Protein AF-A0A4Q6AI91-F1 (afdb_monomer_lite)

Radius of gyration: 14.12 Å; chains: 1; bounding box: 25×22×43 Å

pLDDT: mean 95.63, std 5.12, range [63.84, 98.62]

Sequence (57 aa):
MDYKVPPATRIGHVHLKVADIEKALEFYRDILGFEITQWYGDAAVFLSAGGYHHHIG

Structure (mmCIF, N/CA/C/O backbone):
data_AF-A0A4Q6AI91-F1
#
_entry.id   AF-A0A4Q6AI91-F1
#
loop_
_atom_site.group_PDB
_atom_site.id
_atom_site.type_symbol
_atom_site.label_atom_id
_atom_site.label_alt_id
_atom_site.label_comp_id
_atom_site.label_asym_id
_atom_site.label_entity_id
_atom_site.label_seq_id
_atom_site.pdbx_PDB_ins_code
_atom_site.Cartn_x
_atom_site.Cartn_y
_atom_site.Cartn_z
_atom_site.occupancy
_atom_site.B_iso_or_equiv
_atom_site.auth_seq_id
_atom_site.auth_comp_id
_atom_site.auth_asym_id
_atom_site.auth_atom_id
_atom_site.pdbx_PDB_model_num
ATOM 1 N N . MET A 1 1 ? -12.301 3.221 -32.545 1.00 63.84 1 MET A N 1
ATOM 2 C CA . MET A 1 1 ? -10.848 3.479 -32.523 1.00 63.84 1 MET A CA 1
ATOM 3 C C . MET A 1 1 ? -10.205 2.423 -31.648 1.00 63.84 1 MET A C 1
ATOM 5 O O . MET A 1 1 ? -10.775 2.116 -30.610 1.00 63.84 1 MET A O 1
ATOM 9 N N . ASP A 1 2 ? -9.092 1.842 -32.091 1.00 83.38 2 ASP A N 1
ATOM 10 C CA . ASP A 1 2 ? -8.326 0.858 -31.320 1.00 83.38 2 ASP A CA 1
ATOM 11 C C . ASP A 1 2 ? -7.251 1.615 -30.528 1.00 83.38 2 ASP A C 1
ATOM 13 O O . ASP A 1 2 ? -6.305 2.146 -31.111 1.00 83.38 2 ASP A O 1
ATOM 17 N N . TYR A 1 3 ? -7.450 1.759 -29.218 1.00 90.06 3 TYR A N 1
ATOM 18 C CA . TYR A 1 3 ? -6.488 2.415 -28.336 1.00 90.06 3 TYR A CA 1
ATOM 19 C C . TYR A 1 3 ? -5.606 1.351 -27.693 1.00 90.06 3 TYR A C 1
ATOM 21 O O . TYR A 1 3 ? -6.078 0.546 -26.891 1.00 90.06 3 TYR A O 1
ATOM 29 N N . LYS A 1 4 ? -4.315 1.366 -28.034 1.00 93.69 4 LYS A N 1
ATOM 30 C CA . LYS A 1 4 ? -3.312 0.463 -27.464 1.00 93.69 4 LYS A CA 1
ATOM 31 C C . LYS A 1 4 ? -2.273 1.253 -26.694 1.00 93.69 4 LYS A C 1
ATOM 33 O O . LYS A 1 4 ? -1.705 2.215 -27.204 1.00 93.69 4 LYS A O 1
ATOM 38 N N . VAL A 1 5 ? -2.013 0.808 -25.473 1.00 94.56 5 VAL A N 1
ATOM 39 C CA . VAL A 1 5 ? -0.850 1.247 -24.703 1.00 94.56 5 VAL A CA 1
ATOM 40 C C . VAL A 1 5 ? 0.406 0.510 -25.189 1.00 94.56 5 VAL A C 1
ATOM 42 O O . VAL A 1 5 ? 0.292 -0.580 -25.761 1.00 94.56 5 VAL A O 1
ATOM 45 N N . PRO A 1 6 ? 1.610 1.070 -24.974 1.00 96.31 6 PRO A N 1
ATOM 46 C CA . PRO A 1 6 ? 2.859 0.372 -25.254 1.00 96.31 6 PRO A CA 1
ATOM 47 C C . PRO A 1 6 ? 2.917 -1.026 -24.599 1.00 96.31 6 PRO A C 1
ATOM 49 O O . PRO A 1 6 ? 2.483 -1.180 -23.456 1.00 96.31 6 PRO A O 1
ATOM 52 N N . PRO A 1 7 ? 3.517 -2.047 -25.246 1.00 95.88 7 PRO A N 1
ATOM 53 C CA . PRO A 1 7 ? 3.568 -3.415 -24.705 1.00 95.88 7 PRO A CA 1
ATOM 54 C C . PRO A 1 7 ? 4.259 -3.550 -23.336 1.00 95.88 7 PRO A C 1
ATOM 56 O O . PRO A 1 7 ? 4.014 -4.498 -22.587 1.00 95.88 7 PRO A O 1
ATOM 59 N N . ALA A 1 8 ? 5.142 -2.608 -23.000 1.00 96.81 8 ALA A N 1
ATOM 60 C CA . ALA A 1 8 ? 5.862 -2.583 -21.731 1.00 96.81 8 ALA A CA 1
ATOM 61 C C . ALA A 1 8 ? 5.071 -1.923 -20.584 1.00 96.81 8 ALA A C 1
ATOM 63 O O . ALA A 1 8 ? 5.518 -1.978 -19.442 1.00 96.81 8 ALA A O 1
ATOM 64 N N . THR A 1 9 ? 3.905 -1.321 -20.846 1.00 96.38 9 THR A N 1
ATOM 65 C CA . THR A 1 9 ? 3.090 -0.691 -19.800 1.00 96.38 9 THR A CA 1
ATOM 66 C C . THR A 1 9 ? 2.620 -1.729 -18.780 1.00 96.38 9 THR A C 1
ATOM 68 O O . THR A 1 9 ? 2.204 -2.836 -19.132 1.00 96.38 9 THR A O 1
ATOM 71 N N . ARG A 1 10 ? 2.709 -1.376 -17.497 1.00 93.88 10 ARG A N 1
ATOM 72 C CA . ARG A 1 10 ? 2.246 -2.174 -16.356 1.00 93.88 10 ARG A CA 1
ATOM 73 C C . ARG A 1 10 ? 1.435 -1.286 -15.420 1.00 93.88 10 ARG A C 1
ATOM 75 O O . ARG A 1 10 ? 1.600 -0.068 -15.428 1.00 93.88 10 ARG A O 1
ATOM 82 N N . ILE A 1 11 ? 0.573 -1.905 -14.621 1.00 93.31 11 ILE A N 1
ATOM 83 C CA . ILE A 1 11 ? -0.075 -1.227 -13.496 1.00 93.31 11 ILE A CA 1
ATOM 84 C C . ILE A 1 11 ? 1.001 -0.945 -12.4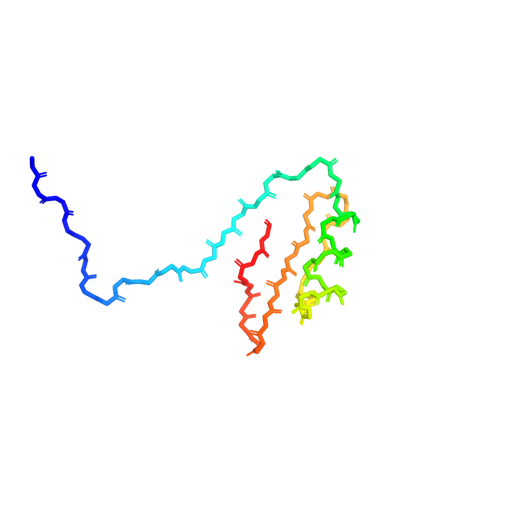43 1.00 93.31 11 ILE A C 1
ATOM 86 O O . ILE A 1 11 ? 1.790 -1.834 -12.132 1.00 93.31 11 ILE A O 1
ATOM 90 N N . GLY A 1 12 ? 1.039 0.288 -11.932 1.00 94.12 12 GLY A N 1
ATOM 91 C CA 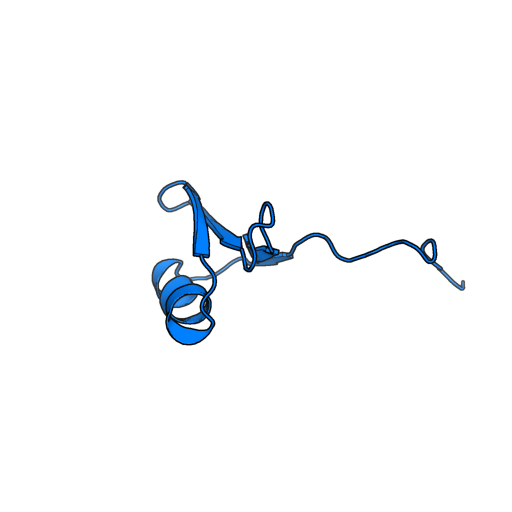. GLY A 1 12 ? 1.928 0.674 -10.835 1.00 94.12 12 GLY A CA 1
ATOM 92 C C . GLY A 1 12 ? 1.308 0.372 -9.472 1.00 94.12 12 GLY A C 1
ATOM 93 O O . GLY A 1 12 ? 1.779 -0.499 -8.753 1.00 94.12 12 GLY A O 1
ATOM 94 N N . HIS A 1 13 ? 0.237 1.090 -9.131 1.00 96.94 13 HIS A N 1
ATOM 95 C CA . HIS A 1 13 ? -0.486 0.966 -7.864 1.00 96.94 13 HIS A CA 1
ATOM 96 C C . HIS A 1 13 ? -1.955 1.376 -8.030 1.00 96.94 13 HIS A C 1
ATOM 98 O O . HIS A 1 13 ? -2.333 1.958 -9.051 1.00 96.94 13 HIS A O 1
ATOM 104 N N . VAL A 1 14 ? -2.774 1.075 -7.022 1.00 97.00 14 VAL A N 1
ATOM 105 C CA . VAL A 1 14 ? -4.176 1.504 -6.925 1.00 97.00 14 VAL A CA 1
ATOM 106 C C . VAL A 1 14 ? -4.398 2.294 -5.644 1.00 97.00 14 VAL A C 1
ATOM 108 O O . VAL A 1 14 ? -3.825 1.954 -4.613 1.00 97.00 14 VAL A O 1
ATOM 111 N N . HIS A 1 15 ? -5.239 3.328 -5.706 1.00 97.62 15 HIS A N 1
ATOM 112 C CA . HIS A 1 15 ? -5.699 4.042 -4.517 1.00 97.62 15 HIS A CA 1
ATOM 113 C C . HIS A 1 15 ? -7.172 3.731 -4.265 1.00 97.62 15 HIS A C 1
ATOM 115 O O . HIS A 1 15 ? -8.004 3.882 -5.166 1.00 97.62 15 HIS A O 1
ATOM 121 N N . LEU A 1 16 ? -7.495 3.293 -3.053 1.00 97.75 16 LEU A N 1
ATOM 122 C CA . LEU A 1 16 ? -8.833 2.879 -2.660 1.00 97.75 16 LEU A CA 1
ATOM 123 C C . LEU A 1 16 ? -9.391 3.847 -1.625 1.00 97.75 16 LEU A C 1
ATOM 125 O O . LEU A 1 16 ? -8.899 3.956 -0.507 1.00 97.75 16 LEU A O 1
ATOM 129 N N . LYS A 1 17 ? -10.502 4.504 -1.964 1.00 97.75 17 LYS A N 1
ATOM 130 C CA . LYS A 1 17 ? -11.272 5.235 -0.961 1.00 97.75 17 LYS A CA 1
ATOM 131 C C . LYS A 1 17 ? -12.088 4.242 -0.142 1.00 97.75 17 LYS A C 1
ATOM 133 O O . LYS A 1 17 ? -13.023 3.633 -0.661 1.00 97.75 17 LYS A O 1
ATOM 138 N N . VAL A 1 18 ? -11.754 4.119 1.133 1.00 97.06 18 VAL A N 1
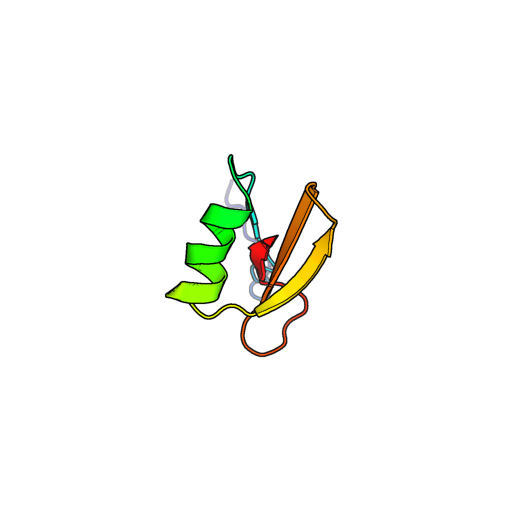ATOM 139 C CA . VAL A 1 18 ? -12.448 3.245 2.081 1.00 97.06 18 VAL A CA 1
ATOM 140 C C . VAL A 1 18 ? -13.277 4.059 3.067 1.00 97.06 18 VAL A C 1
ATOM 142 O O . VAL A 1 18 ? -13.042 5.249 3.268 1.00 97.06 18 VAL A O 1
ATOM 145 N N . ALA A 1 19 ? -14.285 3.419 3.657 1.00 97.62 19 ALA A N 1
ATOM 146 C CA . ALA A 1 19 ? -15.084 4.032 4.715 1.00 97.62 19 ALA A CA 1
ATOM 147 C C . ALA A 1 19 ? -14.362 4.031 6.075 1.00 97.62 19 ALA A C 1
ATOM 149 O O . ALA A 1 19 ? -14.704 4.835 6.935 1.00 97.62 19 ALA A O 1
ATOM 150 N N . ASP A 1 20 ? -13.405 3.118 6.262 1.00 97.44 20 ASP A N 1
ATOM 151 C CA . ASP A 1 20 ? -12.724 2.831 7.526 1.00 97.44 20 ASP A CA 1
ATOM 152 C C . ASP A 1 20 ? -11.339 2.239 7.204 1.00 97.44 20 ASP A C 1
ATOM 154 O O . ASP A 1 20 ? -11.242 1.249 6.468 1.00 97.44 20 ASP A O 1
ATOM 158 N N . ILE A 1 21 ? -10.276 2.897 7.675 1.00 97.56 21 ILE A N 1
ATOM 159 C CA . ILE A 1 21 ? -8.889 2.514 7.382 1.00 97.56 21 ILE A CA 1
ATOM 160 C C . ILE A 1 21 ? -8.485 1.293 8.206 1.00 97.56 21 ILE A C 1
ATOM 162 O O . ILE A 1 21 ? -7.826 0.400 7.673 1.00 97.56 21 ILE A O 1
ATOM 166 N N . GLU A 1 22 ? -8.888 1.208 9.474 1.00 97.25 22 GLU A N 1
ATOM 167 C CA . GLU A 1 22 ? -8.497 0.093 10.333 1.00 97.25 22 GLU A CA 1
ATOM 168 C C . GLU A 1 22 ? -9.079 -1.231 9.831 1.00 97.25 22 GLU A C 1
ATOM 170 O O . GLU A 1 22 ? -8.338 -2.204 9.695 1.00 97.25 22 GLU A O 1
ATOM 175 N N . LYS A 1 23 ? -10.352 -1.254 9.417 1.00 98.06 23 LYS A N 1
ATOM 176 C CA . LYS A 1 23 ? -10.964 -2.446 8.797 1.00 98.06 23 LYS A CA 1
ATOM 177 C C . LYS A 1 23 ? -10.294 -2.841 7.487 1.00 98.06 23 LYS A C 1
ATOM 179 O O . LYS A 1 23 ? -10.188 -4.025 7.171 1.00 98.06 23 LYS A O 1
ATOM 184 N N . ALA A 1 24 ? -9.852 -1.864 6.697 1.00 98.19 24 ALA A N 1
ATOM 185 C CA . ALA A 1 24 ? -9.096 -2.158 5.486 1.00 98.19 24 ALA A CA 1
ATOM 186 C C . ALA A 1 24 ? -7.742 -2.802 5.830 1.00 98.19 24 ALA A C 1
ATOM 188 O O . ALA A 1 24 ? -7.332 -3.749 5.158 1.00 98.19 24 ALA A O 1
ATOM 189 N N . LEU A 1 25 ? -7.073 -2.345 6.892 1.00 98.19 25 LEU A N 1
ATOM 190 C CA . LEU A 1 25 ? -5.812 -2.925 7.352 1.00 98.19 25 LEU A CA 1
ATOM 191 C C . LEU A 1 25 ? -5.975 -4.345 7.892 1.00 98.19 25 LEU A C 1
ATOM 193 O O . LEU A 1 25 ? -5.144 -5.187 7.566 1.00 98.19 25 LEU A O 1
ATOM 197 N N . GLU A 1 26 ? -7.044 -4.647 8.627 1.00 98.62 26 GLU A N 1
ATOM 198 C CA . GLU A 1 26 ? -7.340 -6.026 9.048 1.00 98.62 26 GLU A CA 1
ATOM 199 C C . GLU A 1 26 ? -7.354 -6.983 7.846 1.00 98.62 26 GLU A C 1
ATOM 201 O O . GLU A 1 26 ? -6.801 -8.081 7.886 1.00 98.62 26 GLU A O 1
ATOM 206 N N . PHE A 1 27 ? -7.922 -6.550 6.722 1.00 98.62 27 PHE A N 1
ATOM 207 C CA . PHE A 1 27 ? -7.937 -7.366 5.517 1.00 98.62 27 PHE A CA 1
ATOM 208 C C . PHE A 1 27 ? -6.586 -7.383 4.788 1.00 98.62 27 PHE A C 1
ATOM 210 O O . PHE A 1 27 ? -6.004 -8.446 4.568 1.00 98.62 27 PHE A O 1
ATOM 217 N N . TYR A 1 28 ? -6.071 -6.222 4.385 1.00 98.38 28 TYR A N 1
ATOM 218 C CA . TYR A 1 28 ? -4.903 -6.169 3.505 1.00 98.38 28 TYR A CA 1
ATOM 219 C C . TYR A 1 28 ? -3.594 -6.497 4.228 1.00 98.38 28 TYR A C 1
ATOM 221 O O . TYR A 1 28 ? -2.744 -7.172 3.653 1.00 98.38 28 TYR A O 1
ATOM 229 N N . ARG A 1 29 ? -3.426 -6.064 5.482 1.00 97.94 29 ARG A N 1
ATOM 230 C CA . ARG A 1 29 ? -2.230 -6.360 6.279 1.00 97.94 29 ARG A CA 1
ATOM 231 C C . ARG A 1 29 ? -2.345 -7.719 6.956 1.00 97.94 29 ARG A C 1
ATOM 233 O O . ARG A 1 29 ? -1.485 -8.565 6.746 1.00 97.94 29 ARG A O 1
ATOM 240 N N . ASP A 1 30 ? -3.401 -7.946 7.736 1.00 98.31 30 ASP A N 1
ATOM 241 C CA . ASP A 1 30 ? -3.422 -9.104 8.644 1.00 98.31 30 ASP A CA 1
ATOM 242 C C . ASP A 1 30 ? -3.857 -10.402 7.954 1.00 98.31 30 ASP A C 1
ATOM 244 O O . ASP A 1 30 ? -3.316 -11.465 8.258 1.00 98.31 30 ASP A O 1
ATOM 248 N N . ILE A 1 31 ? -4.798 -10.336 7.005 1.00 98.31 31 ILE A N 1
ATOM 249 C CA . ILE A 1 31 ? -5.260 -11.523 6.266 1.00 98.31 31 ILE A CA 1
ATOM 250 C C . ILE A 1 31 ? -4.406 -11.770 5.019 1.00 98.31 31 ILE A C 1
ATOM 252 O O . ILE A 1 31 ? -3.985 -12.901 4.777 1.00 98.31 31 ILE A O 1
ATOM 256 N N . LEU A 1 32 ? -4.157 -10.736 4.209 1.00 97.81 32 LEU A N 1
ATOM 257 C CA . LEU A 1 32 ? -3.412 -10.883 2.951 1.00 97.81 32 LEU A CA 1
ATOM 258 C C . LEU A 1 32 ? -1.891 -10.752 3.103 1.00 97.81 32 LEU A C 1
ATOM 260 O O . LEU A 1 32 ? -1.167 -11.134 2.183 1.00 97.81 32 LEU A O 1
ATOM 264 N N . GLY A 1 33 ? -1.400 -10.250 4.237 1.00 97.62 33 GLY A N 1
ATOM 265 C CA . GLY A 1 33 ? 0.031 -10.194 4.533 1.00 97.62 33 GLY A CA 1
ATOM 266 C C . GLY A 1 33 ? 0.783 -9.040 3.868 1.00 97.62 33 GLY A C 1
ATO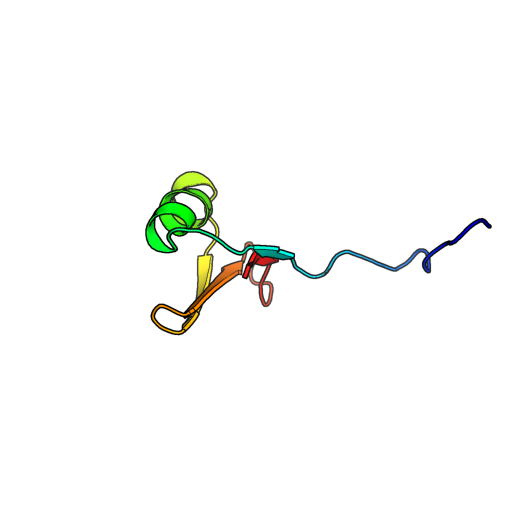M 267 O O . GLY A 1 33 ? 1.999 -9.134 3.712 1.00 97.62 33 GLY A O 1
ATOM 268 N N . PHE A 1 34 ? 0.102 -7.968 3.450 1.00 98.31 34 PHE A N 1
ATOM 269 C CA . PHE A 1 34 ? 0.803 -6.752 3.039 1.00 98.31 34 PHE A CA 1
ATOM 270 C C . PHE A 1 34 ? 1.446 -6.063 4.245 1.00 98.31 34 PHE A C 1
ATOM 272 O O . PHE A 1 34 ? 0.967 -6.139 5.372 1.00 98.31 34 PHE A O 1
ATOM 279 N N . GLU A 1 35 ? 2.510 -5.320 3.992 1.00 97.94 35 GLU A N 1
ATOM 280 C CA . GLU A 1 35 ? 3.245 -4.556 4.990 1.00 97.94 35 GLU A CA 1
ATOM 281 C C . GLU A 1 35 ? 2.965 -3.064 4.813 1.00 97.94 35 GLU A C 1
ATOM 283 O O . GLU A 1 35 ? 2.858 -2.567 3.688 1.00 97.94 35 GLU A O 1
ATOM 288 N N . ILE A 1 36 ? 2.867 -2.335 5.926 1.00 97.75 36 ILE A N 1
ATOM 289 C CA . ILE A 1 36 ? 2.724 -0.877 5.903 1.00 97.75 36 ILE A CA 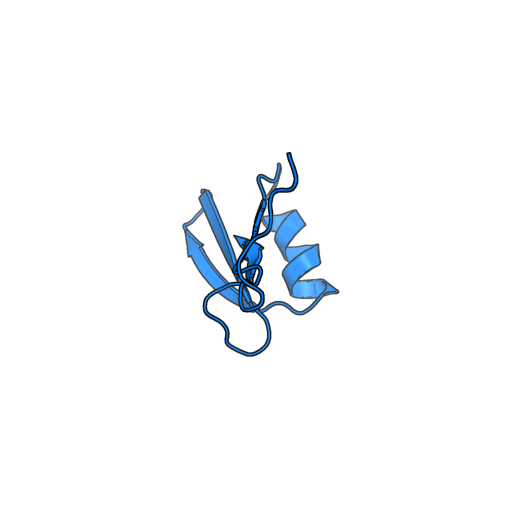1
ATOM 290 C C . ILE A 1 36 ? 4.059 -0.261 5.490 1.00 97.75 36 ILE A C 1
ATOM 292 O O . ILE A 1 36 ? 5.059 -0.421 6.188 1.00 97.75 36 ILE A O 1
ATOM 296 N N . THR A 1 37 ? 4.063 0.486 4.387 1.00 97.75 37 THR A N 1
ATOM 297 C CA . THR A 1 37 ? 5.227 1.275 3.962 1.00 97.75 37 THR A CA 1
ATOM 298 C C . THR A 1 37 ? 5.156 2.707 4.469 1.00 97.75 37 THR A C 1
ATOM 300 O O . THR A 1 37 ? 6.191 3.305 4.763 1.00 97.75 37 THR A O 1
ATOM 303 N N . GLN A 1 38 ? 3.947 3.261 4.614 1.00 97.62 38 GLN A N 1
ATOM 304 C CA . GLN A 1 38 ? 3.745 4.601 5.156 1.00 97.62 38 GLN A CA 1
ATOM 305 C C . GLN A 1 38 ? 2.346 4.786 5.747 1.00 97.62 38 GLN A C 1
ATOM 307 O O . GLN A 1 38 ? 1.372 4.251 5.226 1.00 97.62 38 GLN A O 1
ATOM 312 N N . TRP A 1 39 ? 2.242 5.592 6.806 1.00 97.44 39 TRP A N 1
ATOM 313 C CA . TRP A 1 39 ? 0.979 5.912 7.471 1.00 97.44 39 TRP A CA 1
ATOM 314 C C . TRP A 1 39 ? 0.864 7.423 7.691 1.00 97.44 39 TRP A C 1
ATOM 316 O O . TRP A 1 39 ? 1.711 8.028 8.348 1.00 97.44 39 TRP A O 1
ATOM 326 N N . TYR A 1 40 ? -0.190 8.031 7.146 1.00 96.31 40 TYR A N 1
ATOM 327 C CA . TYR A 1 40 ? -0.494 9.456 7.265 1.00 96.31 40 TYR A CA 1
ATOM 328 C C . TYR A 1 40 ? -1.728 9.707 8.136 1.00 96.31 40 TYR A C 1
ATOM 330 O O . TYR A 1 40 ? -2.764 10.153 7.641 1.00 96.31 40 TYR A O 1
ATOM 338 N N . GLY A 1 41 ? -1.609 9.418 9.436 1.00 92.06 41 GLY A N 1
ATOM 339 C CA . GLY A 1 41 ? -2.705 9.584 10.398 1.00 92.06 41 GLY A CA 1
ATOM 340 C C . GLY A 1 41 ? -4.005 8.960 9.886 1.00 92.06 41 GLY A C 1
ATOM 341 O O . GLY A 1 41 ? -4.003 7.826 9.411 1.00 92.06 41 GLY A O 1
ATOM 342 N N . ASP A 1 42 ? -5.080 9.743 9.897 1.00 92.00 42 ASP A N 1
ATOM 343 C CA . ASP A 1 42 ? -6.416 9.280 9.499 1.00 92.00 42 ASP A CA 1
ATOM 344 C C . ASP A 1 42 ? -6.700 9.470 7.996 1.00 92.00 42 ASP A C 1
ATOM 346 O O . ASP A 1 42 ? -7.819 9.248 7.536 1.00 92.00 42 ASP A O 1
ATOM 350 N N . ALA A 1 43 ? -5.715 9.932 7.216 1.00 95.75 43 ALA A N 1
ATOM 351 C CA . ALA A 1 43 ? -5.921 10.302 5.818 1.00 95.75 43 ALA A CA 1
ATOM 352 C C . ALA A 1 43 ? -5.642 9.155 4.837 1.00 95.75 43 ALA A C 1
ATOM 354 O O . ALA A 1 43 ? -6.383 9.001 3.867 1.00 95.75 43 ALA A O 1
ATOM 355 N N . ALA A 1 44 ? -4.561 8.395 5.050 1.00 97.75 44 ALA A N 1
ATOM 356 C CA . ALA A 1 44 ? -4.133 7.332 4.140 1.00 97.75 44 ALA A CA 1
ATOM 357 C C . ALA A 1 44 ? -3.121 6.373 4.784 1.00 97.75 44 ALA A C 1
ATOM 359 O O . ALA A 1 44 ? -2.330 6.766 5.651 1.00 97.75 44 ALA A O 1
ATOM 360 N N . VAL A 1 45 ? -3.091 5.138 4.279 1.00 98.25 45 VAL A N 1
ATOM 361 C CA . VAL A 1 45 ? -2.071 4.133 4.599 1.00 98.25 45 VAL A CA 1
ATOM 362 C C . VAL A 1 45 ? -1.636 3.445 3.316 1.00 98.25 45 VAL A C 1
ATOM 364 O O . VAL A 1 45 ? -2.468 2.995 2.537 1.00 98.25 45 VAL A O 1
ATOM 367 N N . PHE A 1 46 ? -0.326 3.349 3.120 1.00 98.31 46 PHE A N 1
ATOM 368 C CA . PHE A 1 46 ? 0.279 2.734 1.949 1.00 98.31 46 PHE A CA 1
ATOM 369 C C . PHE A 1 46 ? 0.805 1.347 2.298 1.00 98.31 46 PHE A C 1
ATOM 371 O O . PHE A 1 46 ? 1.476 1.163 3.318 1.00 98.31 46 PHE A O 1
ATOM 378 N N . LEU A 1 47 ? 0.493 0.375 1.443 1.00 98.44 47 LEU A N 1
ATOM 379 C CA . LEU A 1 47 ? 0.755 -1.042 1.660 1.00 98.44 47 LEU A CA 1
ATOM 380 C C . LEU A 1 47 ? 1.553 -1.647 0.506 1.00 98.44 47 LEU A C 1
ATOM 382 O O . LEU A 1 47 ? 1.315 -1.340 -0.666 1.00 98.44 47 LEU A O 1
ATOM 386 N N . SER A 1 48 ? 2.470 -2.557 0.824 1.00 98.06 48 SER A N 1
ATOM 387 C CA . SER A 1 48 ? 3.307 -3.259 -0.152 1.00 98.06 48 SER A CA 1
ATOM 388 C C . SER A 1 48 ? 3.495 -4.736 0.190 1.00 98.06 48 SER A C 1
ATOM 390 O O . SER A 1 48 ? 3.201 -5.173 1.293 1.00 98.06 48 SER A O 1
ATOM 392 N N . ALA A 1 49 ? 3.990 -5.504 -0.775 1.00 96.19 49 ALA A N 1
ATOM 393 C CA . ALA A 1 49 ? 4.420 -6.884 -0.599 1.00 96.19 49 ALA A CA 1
ATOM 394 C C . ALA A 1 49 ? 5.739 -7.056 -1.363 1.00 96.19 49 ALA A C 1
ATOM 396 O O . ALA A 1 49 ? 5.862 -6.584 -2.492 1.00 96.19 49 ALA A O 1
ATOM 397 N N . GLY A 1 50 ? 6.748 -7.687 -0.762 1.00 92.88 50 GLY A N 1
ATOM 398 C CA . GLY A 1 50 ? 8.040 -7.903 -1.429 1.00 92.88 50 GLY A CA 1
ATOM 399 C C . GLY A 1 50 ? 8.890 -6.637 -1.632 1.00 92.88 50 GLY A C 1
ATOM 400 O O . GLY A 1 50 ? 9.721 -6.606 -2.536 1.00 92.88 50 GLY A O 1
ATOM 401 N N . GLY A 1 51 ? 8.697 -5.597 -0.811 1.00 88.25 51 GLY A N 1
ATOM 402 C CA . GLY A 1 51 ? 9.600 -4.436 -0.752 1.00 88.25 51 GLY A CA 1
ATOM 403 C C . GLY A 1 51 ? 9.435 -3.372 -1.848 1.00 88.25 51 GLY A C 1
ATOM 404 O O . GLY A 1 51 ? 10.307 -2.518 -1.995 1.00 88.25 51 GLY A O 1
ATOM 405 N N . TYR A 1 52 ? 8.343 -3.390 -2.620 1.00 92.12 52 TYR A N 1
ATOM 406 C CA . TYR A 1 52 ? 8.009 -2.316 -3.571 1.00 92.12 52 TYR A CA 1
ATOM 407 C C . TYR A 1 52 ? 7.571 -1.022 -2.855 1.00 92.12 52 TYR A C 1
ATOM 409 O O . TYR A 1 52 ? 7.218 -1.071 -1.676 1.00 92.12 52 TYR A O 1
ATOM 417 N N . HIS A 1 53 ? 7.542 0.128 -3.549 1.00 93.38 53 HIS A N 1
ATOM 418 C CA . HIS A 1 53 ? 7.248 1.431 -2.922 1.00 93.38 53 HIS A CA 1
ATOM 419 C C . HIS A 1 53 ? 5.836 1.484 -2.295 1.00 93.38 53 HIS A C 1
ATOM 421 O O . HIS A 1 53 ? 5.694 1.903 -1.148 1.00 93.38 53 HIS A O 1
ATOM 427 N N . HIS A 1 54 ? 4.813 1.024 -3.021 1.00 97.56 54 HIS A N 1
ATOM 428 C CA . HIS A 1 54 ? 3.496 0.593 -2.531 1.00 97.56 54 HIS A CA 1
ATOM 429 C C . HIS A 1 54 ? 2.683 0.014 -3.695 1.00 97.56 54 HIS A C 1
ATOM 431 O O . HIS A 1 54 ? 2.838 0.428 -4.843 1.00 97.56 54 HIS A O 1
ATOM 437 N N . HIS A 1 55 ? 1.782 -0.914 -3.393 1.00 97.38 55 HIS A N 1
ATOM 438 C CA . HIS A 1 55 ? 0.793 -1.442 -4.334 1.00 97.38 55 HIS A CA 1
ATOM 439 C C . HIS A 1 55 ? -0.604 -0.853 -4.092 1.00 97.38 55 HIS A C 1
ATOM 441 O O . HIS A 1 55 ? -1.360 -0.678 -5.049 1.00 97.38 55 HIS A O 1
ATOM 447 N N . ILE A 1 56 ? -0.935 -0.549 -2.830 1.00 97.62 56 ILE A N 1
ATOM 448 C CA . ILE A 1 56 ? -2.242 -0.041 -2.390 1.00 97.62 56 ILE A CA 1
ATOM 449 C C . ILE A 1 56 ? -2.022 1.221 -1.551 1.00 97.62 56 ILE A C 1
ATOM 451 O O . ILE A 1 56 ? -1.105 1.245 -0.727 1.00 97.62 56 ILE A O 1
ATOM 455 N N . GLY A 1 57 ? -2.853 2.241 -1.765 1.00 95.69 57 GLY A N 1
ATOM 456 C CA . GLY A 1 57 ? -2.897 3.486 -0.991 1.00 95.69 57 GLY A CA 1
ATOM 457 C C . GLY A 1 57 ? 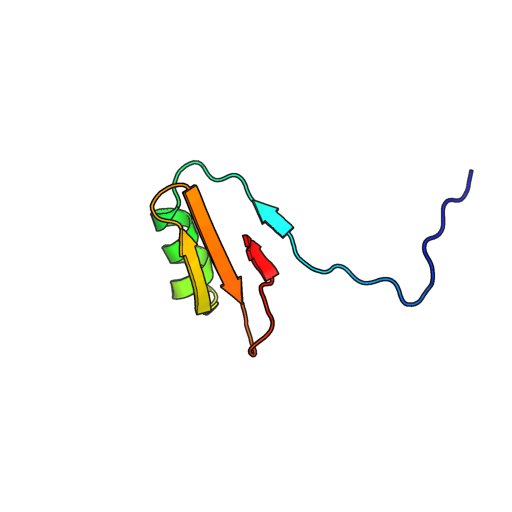-4.307 4.027 -0.818 1.00 95.69 57 GLY A C 1
ATOM 458 O O . GLY A 1 57 ? -5.237 3.468 -1.446 1.00 95.69 57 GLY A O 1
#

Foldseek 3Di:
DDDDDPPPDDDDADEDDDPADVVVCCCVCVVVNWDWLDDDDRPDTFTHDPDHNGHYD

Secondary structure (DSSP, 8-state):
------TT-----B----S-HHHHHIIIIIIT--EEEEEETTTEEEEESTT-S-SB-